Protein AF-A0ABC9NIP4-F1 (afdb_monomer_lite)

Foldseek 3Di:
DQWAEDEEAPVCVVVVVVPDDLQHWYWHWDQDPVRDIDIHTPHDHHHDPDDQQLVLLVLDDLVLLQVVCVVVVNNPPSNPDDSSVSSVVRRVRPDSVGSVVSSVVRVVPDDPPDDPPPPPDDDPDPDDDDDDD

Secondary structure (DSSP, 8-state):
----EEEEEGGGHHHHHHHS-TTSEEEEEEE-TTSPEEEEEEE---------HHHHHTTS-HHHHHHHHHHTT--TT-TTS-HHHHHHHHHHHS-HHHHHHHHHHHHHH-SS-S-------------------

InterPro domains:
  IPR047729 Sce7726-like [NF033832] (1-110)
  IPR047729 Sce7726-like [PF26915] (2-113)

Structure (mmCIF, N/CA/C/O backbone):
data_AF-A0ABC9NIP4-F1
#
_entry.id   AF-A0ABC9NIP4-F1
#
loop_
_atom_site.group_PDB
_atom_site.id
_atom_site.type_symbol
_atom_site.label_atom_id
_atom_site.label_alt_id
_atom_site.label_comp_id
_atom_site.label_asym_id
_atom_site.label_entity_id
_atom_site.label_seq_id
_atom_site.pdbx_PDB_ins_code
_atom_site.Cartn_x
_atom_site.Cartn_y
_atom_site.Cartn_z
_atom_site.occupancy
_atom_site.B_iso_or_equiv
_atom_site.auth_seq_id
_atom_site.auth_comp_id
_atom_site.auth_asym_id
_atom_site.auth_atom_id
_atom_site.pdbx_PDB_model_num
ATOM 1 N N . MET A 1 1 ? 0.341 -12.270 -3.335 1.00 62.38 1 MET A N 1
ATOM 2 C CA . MET A 1 1 ? 1.755 -12.059 -2.959 1.00 62.38 1 MET A CA 1
ATOM 3 C C . MET A 1 1 ? 2.001 -10.572 -2.798 1.00 62.38 1 MET A C 1
ATOM 5 O O . MET A 1 1 ? 1.494 -9.815 -3.617 1.00 62.38 1 MET A O 1
ATOM 9 N N . ASP A 1 2 ? 2.768 -10.176 -1.784 1.00 80.06 2 ASP A N 1
ATOM 10 C CA . ASP A 1 2 ? 3.184 -8.783 -1.572 1.00 80.06 2 ASP A CA 1
ATOM 11 C C . ASP A 1 2 ? 4.593 -8.615 -2.138 1.00 80.06 2 ASP A C 1
ATOM 13 O O . ASP A 1 2 ? 5.608 -8.809 -1.468 1.00 80.06 2 ASP A O 1
ATOM 17 N N . LYS A 1 3 ? 4.619 -8.377 -3.445 1.00 87.56 3 LYS A N 1
ATOM 18 C CA . LYS A 1 3 ? 5.813 -8.230 -4.269 1.00 87.56 3 LYS A CA 1
ATOM 19 C C . LYS A 1 3 ? 5.685 -6.938 -5.057 1.00 87.56 3 LYS A C 1
ATOM 21 O O . LYS A 1 3 ? 4.590 -6.588 -5.492 1.00 87.56 3 LYS A O 1
ATOM 26 N N . VAL A 1 4 ? 6.805 -6.264 -5.268 1.00 91.00 4 VAL A N 1
ATOM 27 C CA . VAL A 1 4 ? 6.866 -5.035 -6.059 1.00 91.00 4 VAL A CA 1
ATOM 28 C C . VAL A 1 4 ? 7.968 -5.194 -7.089 1.00 91.00 4 VAL A C 1
ATOM 30 O O . VAL A 1 4 ? 9.047 -5.686 -6.769 1.00 91.00 4 VAL A O 1
ATOM 33 N N . THR A 1 5 ? 7.683 -4.809 -8.331 1.00 94.56 5 THR A N 1
ATOM 34 C CA . THR A 1 5 ? 8.671 -4.732 -9.410 1.00 94.56 5 THR A CA 1
ATOM 35 C C . THR A 1 5 ? 8.646 -3.329 -9.984 1.00 94.56 5 THR A C 1
ATOM 37 O O . THR A 1 5 ? 7.609 -2.880 -10.468 1.00 94.56 5 THR A O 1
ATOM 40 N N . LEU A 1 6 ? 9.786 -2.652 -9.943 1.00 96.06 6 LEU A N 1
ATOM 41 C CA . LEU A 1 6 ? 9.976 -1.386 -10.626 1.00 96.06 6 LEU A CA 1
ATOM 42 C C . LEU A 1 6 ? 10.374 -1.651 -12.082 1.00 96.06 6 LEU A C 1
ATOM 44 O O . LEU A 1 6 ? 11.299 -2.420 -12.345 1.00 96.06 6 LEU A O 1
ATOM 48 N N . VAL A 1 7 ? 9.688 -0.999 -13.019 1.00 96.06 7 VAL A N 1
ATOM 49 C CA . VAL A 1 7 ? 10.009 -1.038 -14.449 1.00 96.06 7 VAL A CA 1
ATOM 50 C C . VAL A 1 7 ? 10.506 0.344 -14.861 1.00 96.06 7 VAL A C 1
ATOM 52 O O . VAL A 1 7 ? 9.778 1.321 -14.709 1.00 96.06 7 VAL A O 1
ATOM 55 N N . VAL A 1 8 ? 11.746 0.437 -15.343 1.00 95.25 8 VAL A N 1
ATOM 56 C CA . VAL A 1 8 ? 12.410 1.718 -15.659 1.00 95.25 8 VAL A CA 1
ATOM 57 C C . VAL A 1 8 ? 13.190 1.658 -16.970 1.00 95.25 8 VAL A C 1
ATOM 59 O O . VAL A 1 8 ? 13.596 0.590 -17.417 1.00 95.25 8 VAL A O 1
ATOM 62 N N . ALA A 1 9 ? 13.441 2.810 -17.590 1.00 93.88 9 ALA A N 1
ATOM 63 C CA . ALA A 1 9 ? 14.398 2.887 -18.694 1.00 93.88 9 ALA A CA 1
ATOM 64 C C . ALA A 1 9 ? 15.831 2.628 -18.190 1.00 93.88 9 ALA A C 1
ATOM 66 O O . ALA A 1 9 ? 16.155 2.976 -17.052 1.00 93.88 9 ALA A O 1
ATOM 67 N N . GLU A 1 10 ? 16.702 2.076 -19.043 1.00 91.06 10 GLU A N 1
ATOM 68 C CA . GLU A 1 10 ? 18.086 1.717 -18.673 1.00 91.06 10 GLU A CA 1
ATOM 69 C C . GLU A 1 10 ? 18.854 2.894 -18.037 1.00 91.06 10 GLU A C 1
ATOM 71 O O . GLU A 1 10 ? 19.497 2.717 -17.005 1.00 91.06 10 GLU A O 1
ATOM 76 N N . LYS A 1 11 ? 18.679 4.121 -18.550 1.00 93.62 11 LYS A N 1
ATOM 77 C CA . LYS A 1 11 ? 19.313 5.343 -18.012 1.00 93.62 11 LYS A CA 1
ATOM 78 C C . LYS A 1 11 ? 18.922 5.708 -16.571 1.00 93.62 11 LYS A C 1
ATOM 80 O O . LYS A 1 11 ? 19.626 6.474 -15.927 1.00 93.62 11 LYS A O 1
ATOM 85 N N . HIS A 1 12 ? 17.796 5.199 -16.066 1.00 94.50 12 HIS A N 1
ATOM 86 C CA . HIS A 1 12 ? 17.320 5.468 -14.703 1.00 94.50 12 HIS A CA 1
ATOM 87 C C . HIS A 1 12 ? 17.623 4.326 -13.727 1.00 94.50 12 HIS A C 1
ATOM 89 O O . HIS A 1 12 ? 17.337 4.456 -12.537 1.00 94.50 12 HIS A O 1
ATOM 95 N N . LEU A 1 13 ? 18.197 3.217 -14.204 1.00 94.69 13 LEU A N 1
ATOM 96 C CA . LEU A 1 13 ? 18.429 2.023 -13.396 1.00 94.69 13 LEU A CA 1
ATOM 97 C C . LEU A 1 13 ? 19.298 2.311 -12.169 1.00 94.69 13 LEU A C 1
ATOM 99 O O . LEU A 1 13 ? 18.920 1.957 -11.055 1.00 94.69 13 LEU A O 1
ATOM 103 N N . GLU A 1 14 ? 20.452 2.947 -12.364 1.00 95.06 14 GLU A N 1
ATOM 104 C CA . GLU A 1 14 ? 21.420 3.150 -11.284 1.00 95.06 14 GLU A CA 1
ATOM 105 C C . GLU A 1 14 ? 20.855 4.056 -10.182 1.00 95.06 14 GLU A C 1
ATOM 107 O O . GLU A 1 14 ? 20.943 3.732 -8.997 1.00 95.06 14 GLU A O 1
ATOM 112 N N . GLY A 1 15 ? 20.203 5.156 -10.572 1.00 95.81 15 GLY A N 1
ATOM 113 C CA . GLY A 1 15 ? 19.525 6.049 -9.633 1.00 95.81 15 GLY A CA 1
ATOM 114 C C . GLY A 1 15 ? 18.404 5.338 -8.876 1.00 95.81 15 GLY A C 1
ATOM 115 O O . GLY A 1 15 ? 18.305 5.461 -7.658 1.00 95.81 15 GLY A O 1
ATOM 116 N N . ALA A 1 16 ? 17.603 4.525 -9.570 1.00 94.75 16 ALA A N 1
ATOM 117 C CA . ALA A 1 16 ? 16.538 3.757 -8.940 1.00 94.75 16 ALA A CA 1
ATOM 118 C C . ALA A 1 16 ? 17.073 2.755 -7.907 1.00 94.75 16 ALA A C 1
ATOM 120 O O . ALA A 1 16 ? 16.530 2.677 -6.807 1.00 94.75 16 ALA A O 1
ATOM 121 N N . LEU A 1 17 ? 18.148 2.023 -8.222 1.00 95.19 17 LEU A N 1
ATOM 122 C CA . LEU A 1 17 ? 18.736 1.018 -7.326 1.00 95.19 17 LEU A CA 1
ATOM 123 C C . LEU A 1 17 ? 19.242 1.604 -6.003 1.00 95.19 17 LEU A C 1
ATOM 125 O O . LEU A 1 17 ? 19.195 0.902 -4.995 1.00 95.19 17 LEU A O 1
ATOM 129 N N . LYS A 1 18 ? 19.684 2.868 -5.997 1.00 96.06 18 LYS A N 1
ATOM 130 C CA . LYS A 1 18 ? 20.122 3.585 -4.786 1.00 96.06 18 LYS A CA 1
ATOM 131 C C . LYS A 1 18 ? 18.958 3.982 -3.869 1.00 96.06 18 LYS A C 1
ATOM 133 O O . LYS A 1 18 ? 19.169 4.171 -2.678 1.00 96.06 18 LYS A O 1
ATOM 138 N N . LEU A 1 19 ? 17.746 4.113 -4.414 1.00 95.44 19 LEU A N 1
ATOM 139 C CA . LEU A 1 19 ? 16.569 4.604 -3.689 1.00 95.44 19 LEU A CA 1
ATOM 140 C C . LEU A 1 19 ? 15.667 3.480 -3.176 1.00 95.44 19 LEU A C 1
ATOM 142 O O . LEU A 1 19 ? 15.079 3.589 -2.102 1.00 95.44 19 LEU A O 1
ATOM 146 N N . ILE A 1 20 ? 15.501 2.417 -3.962 1.00 93.69 20 ILE A N 1
ATOM 147 C CA . ILE A 1 20 ? 14.494 1.395 -3.670 1.00 93.69 20 ILE A CA 1
ATOM 148 C C . ILE A 1 20 ? 15.020 0.304 -2.725 1.00 93.69 20 ILE A C 1
ATOM 150 O O . ILE A 1 20 ? 16.180 -0.109 -2.826 1.00 93.69 20 ILE A O 1
ATOM 154 N N . PRO A 1 21 ? 14.153 -0.287 -1.885 1.00 91.75 21 PRO A N 1
ATOM 155 C CA . PRO A 1 21 ? 14.533 -1.405 -1.029 1.00 91.75 21 PRO A CA 1
ATOM 156 C C . PRO A 1 21 ? 15.056 -2.611 -1.818 1.00 91.75 21 PRO A C 1
ATOM 158 O O . PRO A 1 21 ? 14.570 -2.926 -2.908 1.00 91.75 21 PRO A O 1
ATOM 161 N N . GLY A 1 22 ? 15.988 -3.362 -1.226 1.00 91.25 22 GLY A N 1
ATOM 162 C CA . GLY A 1 22 ? 16.602 -4.542 -1.853 1.00 91.25 22 GLY A CA 1
ATOM 163 C C . GLY A 1 22 ? 15.639 -5.695 -2.169 1.00 91.25 22 GLY A C 1
ATOM 164 O O . GLY A 1 22 ? 15.989 -6.591 -2.935 1.00 91.25 22 GLY A O 1
ATOM 165 N N . TRP A 1 23 ? 14.426 -5.688 -1.605 1.00 92.56 23 TRP A N 1
ATOM 166 C CA . TRP A 1 23 ? 13.403 -6.700 -1.883 1.00 92.56 23 TRP A CA 1
ATOM 167 C C . TRP A 1 23 ? 12.583 -6.413 -3.150 1.00 92.56 23 TRP A C 1
ATOM 169 O O . TRP A 1 23 ? 11.908 -7.314 -3.644 1.00 92.56 23 TRP A O 1
ATOM 179 N N . TRP A 1 24 ? 12.646 -5.198 -3.708 1.00 94.81 24 TRP A N 1
ATOM 180 C CA . TRP A 1 24 ? 11.936 -4.872 -4.949 1.00 94.81 24 TRP A CA 1
ATOM 181 C C . TRP A 1 24 ? 12.599 -5.555 -6.140 1.00 94.81 24 TRP A C 1
ATOM 183 O O . TRP A 1 24 ? 13.819 -5.491 -6.292 1.00 94.81 24 TRP A O 1
ATOM 193 N N . GLY A 1 25 ? 11.810 -6.137 -7.034 1.00 96.06 25 GLY A N 1
ATOM 194 C CA . GLY A 1 25 ? 12.301 -6.522 -8.351 1.00 96.06 25 GLY A CA 1
ATOM 195 C C . GLY A 1 25 ? 12.574 -5.292 -9.202 1.00 96.06 25 GLY A C 1
ATOM 196 O O . GLY A 1 25 ? 11.979 -4.233 -8.994 1.00 96.06 25 GLY A O 1
ATOM 197 N N . VAL A 1 26 ? 13.464 -5.433 -10.174 1.00 97.25 26 VAL A N 1
ATOM 198 C CA . VAL A 1 26 ? 13.775 -4.375 -11.132 1.00 97.25 26 VAL A CA 1
ATOM 199 C C . VAL A 1 26 ? 13.847 -4.972 -12.521 1.00 97.25 26 VAL A C 1
ATOM 201 O O . VAL A 1 26 ? 14.575 -5.942 -12.749 1.00 97.25 26 VAL A O 1
ATOM 204 N N . LYS A 1 27 ? 13.110 -4.370 -13.449 1.00 97.44 27 LYS A N 1
ATOM 205 C CA . LYS A 1 27 ? 13.198 -4.662 -14.875 1.00 97.44 27 LYS A CA 1
ATOM 206 C C . LYS A 1 27 ? 13.540 -3.391 -15.633 1.00 97.44 27 LYS A C 1
ATOM 208 O O . LYS A 1 27 ? 12.993 -2.330 -15.330 1.00 97.44 27 LYS A O 1
ATOM 213 N N . THR A 1 28 ? 14.419 -3.500 -16.619 1.00 96.44 28 THR A N 1
ATOM 214 C CA . THR A 1 28 ? 14.664 -2.406 -17.556 1.00 96.44 28 THR A CA 1
ATOM 215 C C . THR A 1 28 ? 13.915 -2.624 -18.853 1.00 96.44 28 THR A C 1
ATOM 217 O O . THR A 1 28 ? 13.705 -3.763 -19.271 1.00 96.44 28 THR A O 1
ATOM 220 N N . VAL A 1 29 ? 13.503 -1.521 -19.472 1.00 95.00 29 VAL A N 1
ATOM 221 C CA . VAL A 1 29 ? 12.865 -1.510 -20.788 1.00 95.00 29 VAL A CA 1
ATOM 222 C C . VAL A 1 29 ? 13.697 -0.660 -21.735 1.00 95.00 29 VAL A C 1
ATOM 224 O O . VAL A 1 29 ? 14.052 0.477 -21.412 1.00 95.00 29 VAL A O 1
ATOM 227 N N . SER A 1 30 ? 13.992 -1.213 -22.905 1.00 91.56 30 SER A N 1
ATOM 228 C CA . SER A 1 30 ? 14.623 -0.512 -24.021 1.00 91.56 30 SER A CA 1
ATOM 229 C C . SER A 1 30 ? 13.925 -0.854 -25.336 1.00 91.56 30 SER A C 1
ATOM 231 O O . SER A 1 30 ? 13.227 -1.862 -25.450 1.00 91.56 30 SER A O 1
ATOM 233 N N . VAL A 1 31 ? 14.071 0.027 -26.324 1.00 91.81 31 VAL A N 1
ATOM 234 C CA . VAL A 1 31 ? 13.540 -0.172 -27.676 1.00 91.81 31 VAL A CA 1
ATOM 235 C C . VAL A 1 31 ? 14.711 -0.536 -28.578 1.00 91.81 31 VAL A C 1
ATOM 237 O O . VAL A 1 31 ? 15.676 0.219 -28.679 1.00 91.81 31 VAL A O 1
ATOM 240 N N . GLY A 1 32 ? 14.653 -1.712 -29.196 1.00 87.19 32 GLY A N 1
ATOM 241 C CA . GLY A 1 32 ? 15.664 -2.166 -30.140 1.00 87.19 32 GLY A CA 1
ATOM 242 C C . GLY A 1 32 ? 15.612 -1.391 -31.464 1.00 87.19 32 GLY A C 1
ATOM 243 O O . GLY A 1 32 ? 14.615 -0.731 -31.757 1.00 87.19 32 GLY A O 1
ATOM 244 N N . PRO A 1 33 ? 16.633 -1.528 -32.330 1.00 84.31 33 PRO A N 1
ATOM 245 C CA . PRO A 1 33 ? 16.727 -0.767 -33.582 1.00 84.31 33 PRO A CA 1
ATOM 246 C C . PRO A 1 33 ? 15.534 -0.944 -34.535 1.00 84.31 33 PRO A C 1
ATOM 248 O O . PRO A 1 33 ? 15.232 -0.058 -35.324 1.00 84.31 33 PRO A O 1
ATOM 251 N N . LYS A 1 34 ? 14.840 -2.089 -34.453 1.00 90.50 34 LYS A N 1
ATOM 252 C CA . LYS A 1 34 ? 13.648 -2.418 -35.255 1.00 90.50 34 LYS A CA 1
ATOM 253 C C . LYS A 1 34 ? 12.324 -2.175 -34.510 1.00 90.50 34 LYS A C 1
ATOM 255 O O . LYS A 1 34 ? 11.305 -2.745 -34.880 1.00 90.50 34 LYS A O 1
ATOM 260 N N . GLY A 1 35 ? 12.339 -1.404 -33.420 1.00 89.44 35 GLY A N 1
ATOM 261 C CA . GLY A 1 35 ? 11.147 -1.084 -32.622 1.00 89.44 35 GLY A CA 1
ATOM 262 C C . GLY A 1 35 ? 10.715 -2.162 -31.621 1.00 89.44 35 GLY A C 1
ATOM 263 O O . GLY A 1 35 ? 9.737 -1.971 -30.904 1.00 89.44 35 GLY A O 1
ATOM 264 N N . ALA A 1 36 ? 11.434 -3.286 -31.532 1.00 91.31 36 ALA A N 1
ATOM 265 C CA . ALA A 1 36 ? 11.121 -4.343 -30.573 1.00 91.31 36 ALA A CA 1
ATOM 266 C C . ALA A 1 36 ? 11.340 -3.864 -29.127 1.00 91.31 36 ALA A C 1
ATOM 268 O O . ALA A 1 36 ? 12.404 -3.334 -28.806 1.00 91.31 36 ALA A O 1
ATOM 269 N N . ILE A 1 37 ? 10.360 -4.086 -28.248 1.00 92.12 37 ILE A N 1
ATOM 270 C CA . ILE A 1 37 ? 10.502 -3.809 -26.816 1.00 92.12 37 ILE A CA 1
ATOM 271 C C . ILE A 1 37 ? 11.305 -4.933 -26.165 1.00 92.12 37 ILE A C 1
ATOM 273 O O . ILE A 1 37 ? 10.866 -6.082 -26.127 1.00 92.12 37 ILE A O 1
ATOM 277 N N . LEU A 1 38 ? 12.468 -4.592 -25.624 1.00 92.50 38 LEU A N 1
ATOM 278 C CA . LEU A 1 38 ? 13.308 -5.502 -24.865 1.00 92.50 38 LEU A CA 1
ATOM 279 C C . LEU A 1 38 ? 13.121 -5.242 -23.372 1.00 92.50 38 LEU A C 1
ATOM 281 O O . LEU A 1 38 ? 13.361 -4.136 -22.890 1.00 92.50 38 LEU A O 1
ATOM 285 N N . ILE A 1 39 ? 12.717 -6.280 -22.638 1.00 95.12 39 ILE A N 1
ATOM 286 C CA . ILE A 1 39 ? 12.587 -6.240 -21.181 1.00 95.12 39 ILE A CA 1
ATOM 287 C C . ILE A 1 39 ? 13.684 -7.110 -20.575 1.00 95.12 39 ILE A C 1
ATOM 289 O O . ILE A 1 39 ? 13.713 -8.318 -20.807 1.00 95.12 39 ILE A O 1
ATOM 293 N N . LYS A 1 40 ? 14.565 -6.517 -19.769 1.00 94.94 40 LYS A N 1
ATOM 294 C CA . 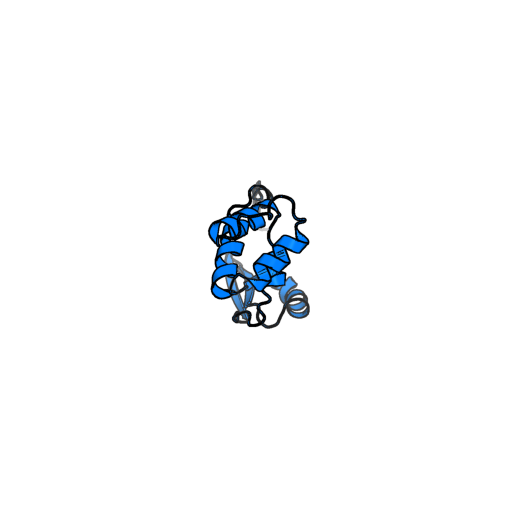LYS A 1 40 ? 15.616 -7.249 -19.047 1.00 94.94 40 LYS A CA 1
ATOM 295 C C . LYS A 1 40 ? 15.292 -7.309 -17.564 1.00 94.94 40 LYS A C 1
ATOM 297 O O . LYS A 1 40 ? 14.830 -6.336 -16.974 1.00 94.94 40 LYS A O 1
ATOM 302 N N . HIS A 1 41 ? 15.540 -8.459 -16.951 1.00 95.06 41 HIS A N 1
ATOM 303 C CA . HIS A 1 41 ? 15.385 -8.649 -15.513 1.00 95.06 41 HIS A CA 1
ATOM 304 C C . HIS A 1 41 ? 16.706 -8.301 -14.822 1.00 95.06 41 HIS A C 1
ATOM 306 O O . HIS A 1 41 ? 17.680 -9.032 -14.962 1.00 95.06 41 HIS A O 1
ATOM 312 N N . MET A 1 42 ? 16.739 -7.195 -14.080 1.00 95.06 42 MET A N 1
ATOM 313 C CA . MET A 1 42 ? 17.950 -6.721 -13.398 1.00 95.06 42 MET A CA 1
ATOM 314 C C . MET A 1 42 ? 18.042 -7.236 -11.961 1.00 95.06 42 MET A C 1
ATOM 316 O O . MET A 1 42 ? 19.128 -7.508 -11.460 1.00 95.06 42 MET A O 1
ATOM 320 N N . ARG A 1 43 ? 16.899 -7.369 -11.280 1.00 95.06 43 ARG A N 1
ATOM 321 C CA . ARG A 1 43 ? 16.817 -7.885 -9.908 1.00 95.06 43 ARG A CA 1
ATOM 322 C C . ARG A 1 43 ? 15.504 -8.634 -9.713 1.00 95.06 43 ARG A C 1
ATOM 324 O O . ARG A 1 43 ? 14.453 -8.108 -10.071 1.00 95.06 43 ARG A O 1
ATOM 331 N N . GLY A 1 44 ? 15.556 -9.839 -9.147 1.00 92.31 44 GLY A N 1
ATOM 332 C CA . GLY A 1 44 ? 14.355 -10.613 -8.816 1.00 92.31 44 GLY A CA 1
ATOM 333 C C . GLY A 1 44 ? 13.625 -10.042 -7.601 1.00 92.31 44 GLY A C 1
ATOM 334 O O . GLY A 1 44 ? 14.264 -9.682 -6.609 1.00 92.31 44 GLY A O 1
ATOM 335 N N . GLU A 1 45 ? 12.297 -9.952 -7.661 1.00 92.19 45 GLU A N 1
ATOM 336 C CA . GLU A 1 45 ? 11.492 -9.488 -6.535 1.00 92.19 45 GLU A CA 1
ATOM 337 C C . GLU A 1 45 ? 11.396 -10.541 -5.428 1.00 92.19 45 GLU A C 1
ATOM 339 O O . GLU A 1 45 ? 11.147 -11.727 -5.661 1.00 92.19 45 GLU A O 1
ATOM 344 N N . LYS A 1 46 ? 11.553 -10.084 -4.190 1.00 90.25 46 LYS A N 1
ATOM 345 C CA . LYS A 1 46 ? 11.410 -10.895 -2.982 1.00 90.25 46 LYS A CA 1
ATOM 346 C C . LYS A 1 46 ? 10.094 -10.547 -2.294 1.00 90.25 46 LYS A C 1
ATOM 348 O O . LYS A 1 46 ? 9.490 -9.507 -2.551 1.00 90.25 46 LYS A O 1
ATOM 353 N N . LEU A 1 47 ? 9.633 -11.439 -1.421 1.00 85.38 47 LEU A N 1
ATOM 354 C CA . LEU A 1 47 ? 8.490 -11.148 -0.560 1.00 85.38 47 LEU A CA 1
ATOM 355 C C . LEU A 1 47 ? 8.865 -10.011 0.399 1.00 85.38 47 LEU A C 1
ATOM 357 O O . LEU A 1 47 ? 9.934 -10.070 1.015 1.00 85.38 47 LEU A O 1
ATOM 361 N N . ASN A 1 48 ? 7.983 -9.025 0.571 1.00 83.69 48 ASN A N 1
ATOM 362 C CA . ASN A 1 48 ? 8.108 -8.133 1.716 1.00 83.69 48 ASN A CA 1
ATOM 363 C C . ASN A 1 48 ? 7.938 -8.961 3.006 1.00 83.69 48 ASN A C 1
ATOM 365 O O . ASN A 1 48 ? 6.949 -9.671 3.162 1.00 83.69 48 ASN A O 1
ATOM 369 N N . ARG A 1 49 ? 8.929 -8.930 3.900 1.00 74.56 49 ARG A N 1
ATOM 370 C CA . ARG A 1 49 ? 8.878 -9.634 5.195 1.00 74.56 49 ARG A CA 1
ATOM 371 C C . ARG A 1 49 ? 8.481 -8.721 6.349 1.00 74.56 49 ARG A C 1
ATOM 373 O O . ARG A 1 49 ? 8.122 -9.226 7.404 1.00 74.56 49 ARG A O 1
ATOM 380 N N . ASN A 1 50 ? 8.537 -7.406 6.146 1.00 71.88 50 ASN A N 1
ATOM 381 C CA . ASN A 1 50 ? 8.242 -6.431 7.181 1.00 71.88 50 ASN A CA 1
ATOM 382 C C . ASN A 1 50 ? 6.795 -5.964 7.005 1.00 71.88 50 ASN A C 1
ATOM 384 O O . ASN A 1 50 ? 6.501 -5.073 6.204 1.00 71.88 50 ASN A O 1
ATOM 388 N N . HIS A 1 51 ? 5.880 -6.662 7.673 1.00 71.38 51 HIS A N 1
ATOM 389 C CA . HIS A 1 51 ? 4.458 -6.356 7.641 1.00 71.38 51 HIS A CA 1
ATOM 390 C C . HIS A 1 51 ? 4.041 -5.743 8.970 1.00 71.38 51 HIS A C 1
ATOM 392 O O . HIS A 1 51 ? 3.963 -6.439 9.976 1.00 71.38 51 HIS A O 1
ATOM 398 N N . ASP A 1 52 ? 3.745 -4.452 8.936 1.00 86.19 52 ASP A N 1
ATOM 399 C CA . ASP A 1 52 ? 3.199 -3.714 10.064 1.00 86.19 52 ASP A CA 1
ATOM 400 C C . ASP A 1 52 ? 1.695 -3.505 9.820 1.00 86.19 52 ASP A C 1
ATOM 402 O O . ASP A 1 52 ? 1.286 -2.941 8.796 1.00 86.19 52 ASP A O 1
ATOM 406 N N . THR A 1 53 ? 0.863 -4.034 10.721 1.00 91.19 53 THR A N 1
ATOM 407 C CA . THR A 1 53 ? -0.600 -3.943 10.626 1.00 91.19 53 THR A CA 1
ATOM 408 C C . THR A 1 53 ? -1.082 -2.501 10.730 1.00 91.19 53 THR A C 1
ATOM 410 O O . THR A 1 53 ? -1.998 -2.121 9.999 1.00 91.19 53 THR A O 1
ATOM 413 N N . LEU A 1 54 ? -0.434 -1.672 11.548 1.00 94.62 54 LEU A N 1
ATOM 414 C CA . LEU A 1 54 ? -0.758 -0.258 11.684 1.00 94.62 54 LEU A CA 1
ATOM 415 C C . LEU A 1 54 ? -0.414 0.505 10.406 1.00 94.62 54 LEU A C 1
ATOM 417 O O . LEU A 1 54 ? -1.248 1.258 9.906 1.00 94.62 54 LEU A O 1
ATOM 421 N N . MET A 1 55 ? 0.758 0.259 9.818 1.00 92.31 55 MET A N 1
ATOM 422 C CA . MET A 1 55 ? 1.137 0.881 8.539 1.00 92.31 55 MET A CA 1
ATOM 423 C C . MET A 1 55 ? 0.162 0.520 7.414 1.00 92.31 55 MET A C 1
ATOM 425 O O . MET A 1 55 ? -0.170 1.361 6.580 1.00 92.31 55 MET A O 1
ATOM 429 N N . LEU A 1 56 ? -0.335 -0.721 7.383 1.00 93.00 56 LEU A N 1
ATOM 430 C CA . LEU A 1 56 ? -1.367 -1.113 6.422 1.00 93.00 56 LEU A CA 1
ATOM 431 C C . LEU A 1 56 ? -2.708 -0.435 6.697 1.00 93.00 56 LEU A C 1
ATOM 433 O O . LEU A 1 56 ? -3.353 0.019 5.753 1.00 93.00 56 LEU A O 1
ATOM 437 N N . ALA A 1 57 ? -3.126 -0.351 7.960 1.00 96.00 57 ALA A N 1
ATOM 438 C CA . ALA A 1 57 ? -4.366 0.318 8.335 1.00 96.00 57 ALA A CA 1
ATOM 439 C C . ALA A 1 57 ? -4.337 1.806 7.950 1.00 96.00 57 ALA A C 1
ATOM 441 O O . ALA A 1 57 ? -5.323 2.324 7.431 1.00 96.00 57 ALA A O 1
ATOM 442 N N . GLN A 1 58 ? -3.185 2.465 8.096 1.00 96.38 58 GLN A N 1
ATOM 443 C CA . GLN A 1 58 ? -2.976 3.866 7.712 1.00 96.38 58 GLN A CA 1
ATOM 444 C C . GLN A 1 58 ? -3.183 4.143 6.218 1.00 96.38 58 GLN A C 1
ATOM 446 O O . GLN A 1 58 ? -3.449 5.284 5.835 1.00 96.38 58 GLN A O 1
ATOM 451 N N . LEU A 1 59 ? -3.113 3.117 5.364 1.00 94.38 59 LEU A N 1
ATOM 452 C CA . LEU A 1 59 ? -3.431 3.268 3.946 1.00 94.38 59 LEU A CA 1
ATOM 453 C C . LEU A 1 59 ? -4.919 3.516 3.707 1.00 94.38 59 LEU A C 1
ATOM 455 O O . LEU A 1 59 ? -5.245 4.050 2.649 1.00 94.38 59 LEU A O 1
ATOM 459 N N . LEU A 1 60 ? -5.803 3.142 4.636 1.00 95.31 60 LEU A N 1
ATOM 460 C CA . LEU A 1 60 ? -7.257 3.240 4.508 1.00 95.31 60 LEU A CA 1
ATOM 461 C C . LEU A 1 60 ? -7.784 4.643 4.838 1.00 95.31 60 LEU A C 1
ATOM 463 O O . LEU A 1 60 ? -7.323 5.327 5.757 1.00 95.31 60 LEU A O 1
ATOM 467 N N . TRP A 1 61 ? -8.811 5.063 4.105 1.00 95.19 61 TRP A N 1
ATOM 468 C CA . TRP A 1 61 ? -9.616 6.241 4.426 1.00 95.19 61 TRP A CA 1
ATOM 469 C C . TRP A 1 61 ? -10.625 5.934 5.535 1.00 95.19 61 TRP A C 1
ATOM 471 O O . TRP A 1 61 ? -10.825 4.779 5.897 1.00 95.19 61 TRP A O 1
ATOM 481 N N . LYS A 1 62 ? -11.242 6.975 6.113 1.00 95.06 62 LYS A N 1
ATOM 482 C CA . LY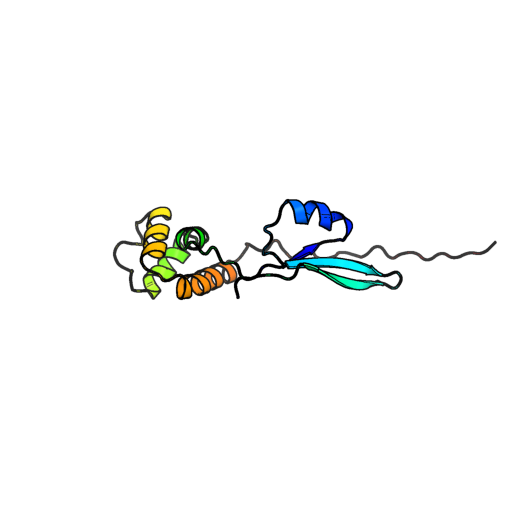S A 1 62 ? -12.121 6.818 7.284 1.00 95.06 62 LYS A CA 1
ATOM 483 C C . LYS A 1 62 ? -13.287 5.867 6.993 1.00 95.06 62 LYS A C 1
ATOM 485 O O . LYS A 1 62 ? -13.486 4.927 7.753 1.00 95.06 62 LYS A O 1
ATOM 490 N N . ASP A 1 63 ? -13.994 6.084 5.890 1.00 94.75 63 ASP A N 1
ATOM 491 C CA . ASP A 1 63 ? -15.155 5.264 5.527 1.00 94.75 63 ASP A CA 1
ATOM 492 C C . ASP A 1 63 ? -14.741 3.818 5.233 1.00 94.75 63 ASP A C 1
ATOM 494 O O . ASP A 1 63 ? -15.367 2.880 5.708 1.00 94.75 63 ASP A O 1
ATOM 498 N N . GLU A 1 64 ? -13.590 3.627 4.582 1.00 96.06 64 GLU A N 1
ATOM 499 C CA . GLU A 1 64 ? -13.030 2.293 4.345 1.00 96.06 64 GLU A CA 1
ATOM 500 C C . GLU A 1 64 ? -12.652 1.580 5.655 1.00 96.06 64 GLU A C 1
ATOM 502 O O . GLU A 1 64 ? -12.821 0.367 5.762 1.00 96.06 64 GLU A O 1
ATOM 507 N N . CYS A 1 65 ? -12.153 2.310 6.660 1.00 96.50 65 CYS A N 1
ATOM 508 C CA . CYS A 1 65 ? -11.892 1.745 7.985 1.00 96.50 65 CYS A CA 1
ATOM 509 C C . CYS A 1 65 ? -13.191 1.284 8.653 1.00 96.50 65 CYS A C 1
ATOM 511 O O . CYS A 1 65 ? -13.226 0.198 9.225 1.00 96.50 65 CYS A O 1
ATOM 513 N N . ILE A 1 66 ? -14.246 2.101 8.576 1.00 95.88 66 ILE A N 1
ATOM 514 C CA . ILE A 1 66 ? -15.568 1.772 9.125 1.00 95.88 66 ILE A CA 1
ATOM 515 C C . ILE A 1 66 ? -16.114 0.518 8.441 1.00 95.88 66 IL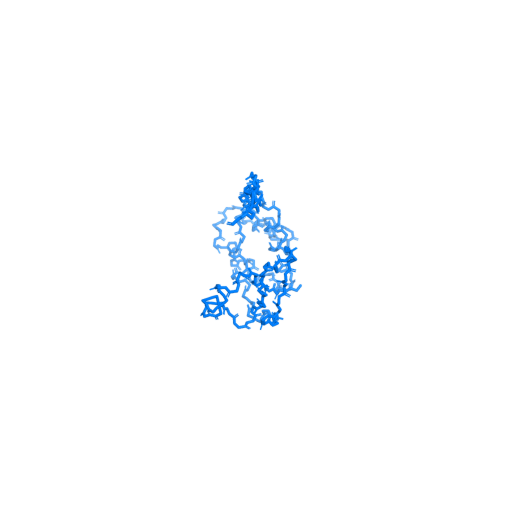E A C 1
ATOM 517 O O . ILE A 1 66 ? -16.474 -0.430 9.130 1.00 95.88 66 ILE A O 1
ATOM 521 N N . ASP A 1 67 ? -16.077 0.466 7.110 1.00 95.38 67 ASP A N 1
ATOM 522 C CA . ASP A 1 67 ? -16.531 -0.681 6.322 1.00 95.38 67 ASP A CA 1
ATOM 523 C C . ASP A 1 67 ? -15.794 -1.977 6.691 1.00 95.38 67 ASP A C 1
ATOM 525 O O . ASP A 1 67 ? -16.396 -3.051 6.763 1.00 95.38 67 ASP A O 1
ATOM 529 N N . VAL A 1 68 ? -14.471 -1.901 6.881 1.00 95.94 68 VAL A N 1
ATOM 530 C CA . VAL A 1 68 ? -13.655 -3.045 7.316 1.00 95.94 68 VAL A CA 1
ATOM 531 C C . VAL A 1 68 ? -14.065 -3.478 8.721 1.00 95.94 68 VAL A C 1
ATOM 533 O O . VAL A 1 68 ? -14.341 -4.653 8.936 1.00 95.94 68 VAL A O 1
ATOM 536 N N . LEU A 1 69 ? -14.158 -2.549 9.671 1.00 95.44 69 LEU A N 1
ATOM 537 C CA . LEU A 1 69 ? -14.521 -2.862 11.053 1.00 95.44 69 LEU A CA 1
ATOM 538 C C . LEU A 1 69 ? -15.939 -3.439 11.168 1.00 95.44 69 LEU A C 1
ATOM 540 O O . LEU A 1 69 ? -16.133 -4.404 11.904 1.00 95.44 69 LEU A O 1
ATOM 544 N N . GLU A 1 70 ? -16.910 -2.934 10.404 1.00 94.62 70 GLU A N 1
ATOM 545 C CA . GLU A 1 70 ? -18.272 -3.481 10.362 1.00 94.62 70 GLU A CA 1
ATOM 546 C C . GLU A 1 70 ? -18.289 -4.936 9.862 1.00 94.62 70 GLU A C 1
ATOM 548 O O . GLU A 1 70 ? -18.923 -5.782 10.495 1.00 94.62 70 GLU A O 1
ATOM 553 N N . ARG A 1 71 ? -17.534 -5.273 8.801 1.00 93.56 71 ARG A N 1
ATOM 554 C CA . ARG A 1 71 ? -17.402 -6.666 8.314 1.00 93.56 71 ARG A CA 1
ATOM 555 C C . ARG A 1 71 ? -16.779 -7.612 9.338 1.00 93.56 71 ARG A C 1
ATOM 557 O O . ARG A 1 71 ? -17.066 -8.805 9.316 1.00 93.56 71 ARG A O 1
ATOM 564 N N . TRP A 1 72 ? -15.934 -7.080 10.213 1.00 94.31 72 TRP A N 1
ATOM 565 C CA . TRP A 1 72 ? -15.259 -7.825 11.275 1.00 94.31 72 TRP A CA 1
ATOM 566 C C . TRP A 1 72 ? -16.046 -7.849 12.595 1.00 94.31 72 TRP A C 1
ATOM 568 O O . TRP A 1 72 ? -15.562 -8.399 13.579 1.00 94.31 72 TRP A O 1
ATOM 578 N N . GLY A 1 73 ? -17.261 -7.287 12.628 1.00 92.56 73 GLY A N 1
ATOM 579 C CA . GLY A 1 73 ? -18.139 -7.296 13.804 1.00 92.56 73 GLY A CA 1
ATOM 580 C C . GLY A 1 73 ? -17.922 -6.140 14.789 1.00 92.56 73 GLY A C 1
ATOM 581 O O . GLY A 1 73 ? -18.559 -6.101 15.839 1.00 92.56 73 GLY A O 1
ATOM 582 N N . TYR A 1 74 ? -17.082 -5.159 14.453 1.00 89.00 74 TYR A N 1
ATOM 583 C CA . TYR A 1 74 ? -16.752 -4.000 15.292 1.00 89.00 74 TYR A CA 1
ATOM 584 C C . TYR A 1 74 ?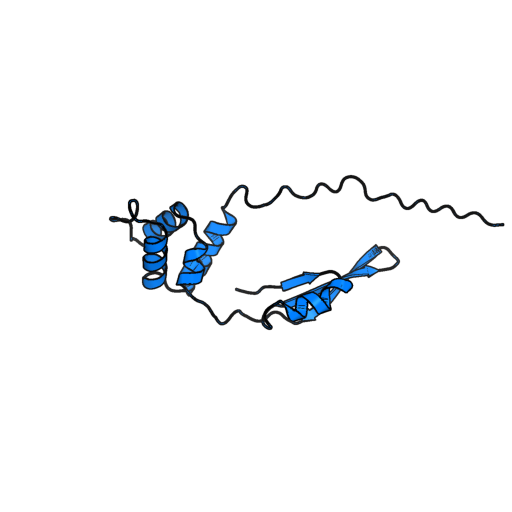 -17.601 -2.766 14.944 1.00 89.00 74 TYR A C 1
ATOM 586 O O . TYR A 1 74 ? -17.075 -1.696 14.660 1.00 89.00 74 TYR A O 1
ATOM 594 N N . SER A 1 75 ? -18.929 -2.881 14.953 1.00 82.56 75 SER A N 1
ATOM 595 C CA . SER A 1 75 ? -19.836 -1.809 14.496 1.00 82.56 75 SER A CA 1
ATOM 596 C C . SER A 1 75 ? -20.197 -0.760 15.562 1.00 82.56 75 SER A C 1
ATOM 598 O O . SER A 1 75 ? -20.654 0.341 15.239 1.00 82.56 75 SER A O 1
ATOM 600 N N . LYS A 1 76 ? -19.995 -1.058 16.852 1.00 85.69 76 LYS A N 1
ATOM 601 C CA . LYS A 1 76 ? -20.443 -0.192 17.955 1.00 85.69 76 LYS A CA 1
ATOM 602 C C . LYS A 1 76 ? -19.442 0.931 18.238 1.00 85.69 76 LYS A C 1
ATOM 604 O O . LYS A 1 76 ? -18.289 0.683 18.567 1.00 85.69 76 LYS A O 1
ATOM 609 N N . GLY A 1 77 ? -19.901 2.181 18.168 1.00 85.31 77 GLY A N 1
ATOM 610 C CA . GLY A 1 77 ? -19.122 3.347 18.608 1.00 85.31 77 GLY A CA 1
ATOM 611 C C . GLY A 1 77 ? -17.940 3.736 17.711 1.00 85.31 77 GLY A C 1
ATOM 612 O O . GLY A 1 77 ? -17.118 4.543 18.130 1.00 85.31 77 GLY A O 1
ATOM 613 N N . ILE A 1 78 ? -17.843 3.193 16.490 1.00 89.56 78 ILE A N 1
ATOM 614 C CA . ILE A 1 78 ? -16.737 3.487 15.561 1.00 89.56 78 ILE A CA 1
ATOM 615 C C . ILE A 1 78 ? -16.992 4.702 14.655 1.00 89.56 78 ILE A C 1
ATOM 617 O O . ILE A 1 78 ? -16.054 5.403 14.294 1.00 89.56 78 ILE A O 1
ATOM 621 N N . LYS A 1 79 ? -18.248 5.021 14.310 1.00 88.69 79 LYS A N 1
ATOM 622 C CA . LYS A 1 79 ? -18.564 6.077 13.319 1.00 88.69 79 LYS A CA 1
ATOM 623 C C . LYS A 1 79 ? -18.134 7.481 13.770 1.00 88.69 79 LYS A C 1
ATOM 625 O O . LYS A 1 79 ? -17.670 8.291 12.962 1.00 88.69 79 LYS A O 1
ATOM 630 N N . SER A 1 80 ? -18.237 7.752 15.071 1.00 91.19 80 SER A N 1
ATOM 631 C CA . SER A 1 80 ? -17.822 9.016 15.688 1.00 91.19 80 SER A CA 1
ATOM 632 C C . SER A 1 80 ? -16.311 9.123 15.910 1.00 91.19 80 SER A C 1
ATOM 634 O O . SER A 1 80 ? -15.818 10.230 16.115 1.00 91.19 80 SER A O 1
ATOM 636 N N . LYS A 1 81 ? -15.559 8.017 15.837 1.00 93.06 81 LYS A N 1
ATOM 637 C CA . LYS A 1 81 ? -14.122 8.028 16.122 1.00 93.06 81 LYS A CA 1
ATOM 638 C C . LYS A 1 81 ? -13.319 8.734 15.023 1.00 93.06 81 LYS A C 1
ATOM 640 O O . LYS A 1 81 ? -13.674 8.673 13.835 1.00 93.06 81 LYS A O 1
ATOM 645 N N . PRO A 1 82 ? -12.221 9.413 15.391 1.00 95.62 82 PRO A N 1
ATOM 646 C CA . PRO A 1 82 ? -11.270 9.939 14.427 1.00 95.62 82 PRO A CA 1
ATOM 647 C C . PRO A 1 82 ? -10.520 8.796 13.731 1.00 95.62 82 PRO A C 1
ATOM 649 O O . PRO A 1 82 ? -10.357 7.701 14.267 1.00 95.62 82 PRO A O 1
ATOM 652 N N . ARG A 1 83 ? -10.030 9.061 12.516 1.00 96.12 83 ARG A N 1
ATOM 653 C CA . ARG A 1 83 ? -9.411 8.040 11.656 1.00 96.12 83 ARG A CA 1
ATOM 654 C C . ARG A 1 83 ? -8.214 7.332 12.312 1.00 96.12 83 ARG A C 1
ATOM 656 O O . ARG A 1 83 ? -8.048 6.139 12.103 1.00 96.12 83 ARG A O 1
ATOM 663 N N . PHE A 1 84 ? -7.423 8.038 13.124 1.00 96.31 84 PHE A N 1
ATOM 664 C CA . PHE A 1 84 ? -6.264 7.439 13.793 1.00 96.31 84 PHE A CA 1
ATOM 665 C C . PHE A 1 84 ? -6.653 6.375 14.831 1.00 96.31 84 PHE A C 1
ATOM 667 O O . PHE A 1 84 ? -5.979 5.357 14.931 1.00 96.31 84 PHE A O 1
ATOM 674 N N . GLU A 1 85 ? -7.766 6.561 15.550 1.00 96.25 85 GLU A N 1
ATOM 675 C CA . GLU A 1 85 ? -8.276 5.536 16.465 1.00 96.25 85 GLU A CA 1
ATOM 676 C C . GLU A 1 85 ? -8.761 4.309 15.696 1.00 96.25 85 GLU A C 1
ATOM 678 O O . GLU A 1 85 ? -8.502 3.184 16.109 1.00 96.25 85 GLU A O 1
ATOM 683 N N . LEU A 1 86 ? -9.424 4.513 14.553 1.00 96.81 86 LEU A N 1
ATOM 684 C CA . LEU A 1 86 ? -9.868 3.405 13.705 1.00 96.81 86 LEU A CA 1
ATOM 685 C C . LEU A 1 86 ? -8.687 2.572 13.199 1.00 96.81 86 LEU A C 1
ATOM 687 O O . LEU A 1 86 ? -8.777 1.348 13.177 1.00 96.81 86 LEU A O 1
ATOM 691 N N . TRP A 1 87 ? -7.574 3.217 12.833 1.00 97.62 87 TRP A N 1
ATOM 692 C CA . TRP A 1 87 ? -6.354 2.513 12.438 1.00 97.62 87 TRP A CA 1
ATOM 693 C C . TRP A 1 87 ? -5.812 1.621 13.554 1.00 97.62 87 TRP A C 1
ATOM 695 O O . TRP A 1 87 ? -5.467 0.475 13.277 1.00 97.62 87 TRP A O 1
ATOM 705 N N . ASN A 1 88 ? -5.787 2.112 14.796 1.00 96.31 88 ASN A N 1
ATOM 706 C CA . ASN A 1 88 ? -5.337 1.326 15.947 1.00 96.31 88 ASN A CA 1
ATOM 707 C C . ASN A 1 88 ? -6.258 0.128 16.195 1.00 96.31 88 ASN A C 1
ATOM 709 O O . ASN A 1 88 ? -5.778 -0.998 16.284 1.00 96.31 88 ASN A O 1
ATOM 713 N N . ILE A 1 89 ? -7.580 0.341 16.188 1.00 95.56 89 ILE A N 1
ATOM 714 C CA . ILE A 1 89 ? -8.556 -0.746 16.362 1.00 95.56 89 ILE A CA 1
ATOM 715 C C . ILE A 1 89 ? -8.353 -1.818 15.284 1.00 95.56 89 ILE A C 1
ATOM 717 O O . ILE A 1 89 ? -8.307 -3.005 15.600 1.00 95.56 89 ILE A O 1
ATOM 721 N N . ILE A 1 90 ? -8.179 -1.421 14.021 1.00 96.50 90 ILE A N 1
ATOM 722 C CA . ILE A 1 90 ? -7.889 -2.351 12.920 1.00 96.50 90 ILE A CA 1
ATOM 723 C C . ILE A 1 90 ? -6.581 -3.111 13.168 1.00 96.50 90 ILE A C 1
ATOM 725 O O . ILE A 1 90 ? -6.548 -4.331 13.012 1.00 96.50 90 ILE A O 1
ATOM 729 N N . ALA A 1 91 ? -5.513 -2.406 13.539 1.00 95.62 91 ALA A N 1
ATOM 730 C CA . ALA A 1 91 ? -4.184 -2.982 13.709 1.00 95.62 91 ALA A CA 1
ATOM 731 C C . ALA A 1 91 ? -4.106 -3.994 14.861 1.00 95.62 91 ALA A C 1
ATOM 733 O O . ALA A 1 91 ? -3.354 -4.965 14.757 1.00 95.62 91 ALA A O 1
ATOM 734 N N . GLU A 1 92 ? -4.882 -3.770 15.922 1.00 94.81 92 GLU A N 1
ATOM 735 C CA . GLU A 1 92 ? -4.960 -4.620 17.114 1.00 94.81 92 GLU A CA 1
ATOM 736 C C . GLU A 1 92 ? -5.870 -5.838 16.917 1.00 94.81 92 GLU A C 1
ATOM 738 O O . GLU A 1 92 ? -5.601 -6.904 17.466 1.00 94.81 92 GLU A O 1
ATOM 743 N N . ASN A 1 93 ? -6.946 -5.700 16.134 1.00 94.31 93 ASN A N 1
ATOM 744 C CA . ASN A 1 93 ? -8.007 -6.710 16.070 1.00 94.31 93 ASN A CA 1
ATOM 745 C C . ASN A 1 93 ? -7.992 -7.562 14.795 1.00 94.31 93 ASN A C 1
ATOM 747 O O . ASN A 1 93 ? -8.549 -8.660 14.789 1.00 94.31 93 ASN A O 1
ATOM 751 N N . ILE A 1 94 ? -7.380 -7.088 13.706 1.00 94.38 94 ILE A N 1
ATOM 752 C CA . ILE A 1 94 ? -7.403 -7.790 12.419 1.00 94.38 94 ILE A CA 1
ATOM 753 C C . ILE A 1 94 ? -6.025 -8.397 12.131 1.00 94.38 94 ILE A C 1
ATOM 755 O O . ILE A 1 94 ? -5.064 -7.667 11.872 1.00 94.38 94 ILE A O 1
ATOM 759 N N . PRO A 1 95 ? -5.905 -9.741 12.083 1.00 92.75 95 PRO A N 1
ATOM 760 C CA . PRO A 1 95 ? -4.647 -10.392 11.751 1.00 92.75 95 PRO A CA 1
ATOM 761 C C . PRO A 1 95 ? -4.127 -9.962 10.380 1.00 92.75 95 PRO A C 1
ATOM 763 O O . PRO A 1 95 ? -4.880 -9.859 9.408 1.00 92.75 95 PRO A O 1
ATOM 766 N N . ILE A 1 96 ? -2.808 -9.821 10.257 1.00 90.12 96 ILE A N 1
ATOM 767 C CA . ILE A 1 96 ? -2.139 -9.372 9.027 1.00 90.12 96 ILE A CA 1
ATOM 768 C C . ILE A 1 96 ? -2.509 -10.188 7.776 1.00 90.12 96 ILE A C 1
ATOM 770 O O . ILE A 1 96 ? -2.542 -9.669 6.657 1.00 90.12 96 ILE A O 1
ATOM 774 N N . ALA A 1 97 ? -2.794 -11.484 7.934 1.00 90.25 97 ALA A N 1
ATOM 775 C CA . ALA A 1 97 ? -3.231 -12.349 6.840 1.00 90.25 97 ALA A CA 1
ATOM 776 C C . ALA A 1 97 ? -4.549 -11.878 6.210 1.00 90.25 97 ALA A C 1
ATOM 778 O O . ALA A 1 97 ? -4.705 -11.979 4.993 1.00 90.25 97 ALA A O 1
ATOM 779 N N . ASN A 1 98 ? -5.422 -11.287 7.021 1.00 93.50 98 ASN A N 1
ATOM 780 C CA . ASN A 1 98 ? -6.748 -10.836 6.636 1.00 93.50 98 ASN A CA 1
ATOM 781 C C . ASN A 1 98 ? -6.801 -9.328 6.361 1.00 93.50 98 ASN A C 1
ATOM 783 O O . ASN A 1 98 ? -7.510 -8.891 5.460 1.00 93.50 98 ASN A O 1
ATOM 787 N N . LEU A 1 99 ? -5.975 -8.528 7.039 1.00 94.00 99 LEU A N 1
ATOM 788 C CA . LEU A 1 99 ? -5.900 -7.089 6.782 1.00 94.00 99 LEU A CA 1
ATOM 789 C C . LEU A 1 99 ? -5.375 -6.775 5.371 1.00 94.00 99 LEU A C 1
ATOM 791 O O . LEU A 1 99 ? -5.863 -5.876 4.690 1.00 94.00 99 LEU A O 1
ATOM 795 N N . ARG A 1 100 ? -4.395 -7.544 4.884 1.00 91.75 100 ARG A N 1
ATOM 796 C CA . ARG A 1 100 ? -3.821 -7.361 3.539 1.00 91.75 100 ARG A CA 1
ATOM 797 C C . ARG A 1 100 ? -4.858 -7.406 2.405 1.00 91.75 100 ARG A C 1
ATOM 799 O O . ARG A 1 1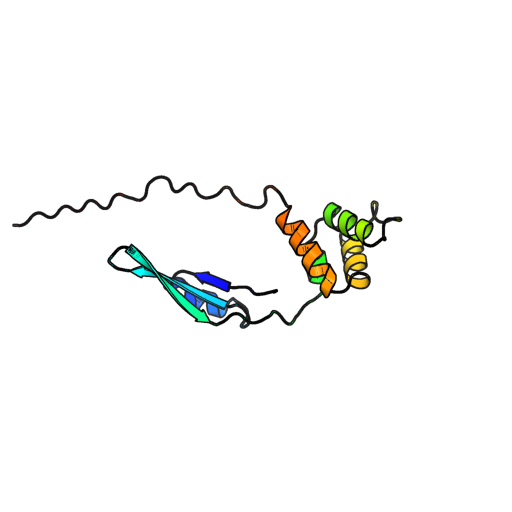00 ? -4.837 -6.505 1.560 1.00 91.75 100 ARG A O 1
ATOM 806 N N . PRO A 1 101 ? -5.726 -8.433 2.298 1.00 93.00 101 PRO A N 1
ATOM 807 C CA . PRO A 1 101 ? -6.762 -8.452 1.269 1.00 93.00 101 PRO A CA 1
ATOM 808 C C . PRO A 1 101 ? -7.819 -7.355 1.456 1.00 93.00 101 PRO A C 1
ATOM 810 O O . PRO A 1 101 ? -8.269 -6.817 0.443 1.00 93.00 101 PRO A O 1
ATOM 813 N N . GLU A 1 102 ? -8.158 -6.969 2.689 1.00 95.19 102 GLU A N 1
ATOM 814 C CA . GLU A 1 102 ? -9.075 -5.849 2.966 1.00 95.19 102 GLU A CA 1
ATOM 815 C C . GLU A 1 102 ? -8.531 -4.532 2.397 1.00 95.19 102 GLU A C 1
ATOM 817 O O . GLU A 1 102 ? -9.173 -3.897 1.556 1.00 95.19 102 GLU A O 1
ATOM 822 N N . VAL A 1 103 ? -7.287 -4.183 2.744 1.00 94.38 103 VAL A N 1
ATOM 823 C CA . VAL A 1 103 ? -6.614 -2.976 2.239 1.00 94.38 103 VAL A CA 1
ATOM 824 C C . VAL A 1 103 ? -6.502 -2.999 0.720 1.00 94.38 103 VAL A C 1
ATOM 826 O O . VAL A 1 103 ? -6.835 -2.023 0.049 1.00 94.38 103 VAL A O 1
ATOM 829 N N . ARG A 1 104 ? -6.092 -4.130 0.135 1.00 92.50 104 ARG A N 1
ATOM 830 C CA . ARG A 1 104 ? -5.996 -4.266 -1.326 1.00 92.50 104 ARG A CA 1
ATOM 831 C C . ARG A 1 104 ? -7.345 -4.042 -2.007 1.00 92.50 104 ARG A C 1
ATOM 833 O O . ARG A 1 104 ? -7.389 -3.452 -3.085 1.00 92.50 104 ARG A O 1
ATOM 840 N N . THR A 1 105 ? -8.423 -4.533 -1.407 1.00 93.31 105 THR A N 1
ATOM 841 C CA . THR A 1 105 ? -9.779 -4.379 -1.937 1.00 93.31 105 THR A CA 1
ATOM 842 C C . THR A 1 105 ? -10.223 -2.924 -1.871 1.00 93.31 105 THR A C 1
ATOM 844 O O . THR A 1 105 ? -10.693 -2.403 -2.881 1.00 93.31 105 THR A O 1
ATOM 847 N N . ALA A 1 106 ? -10.002 -2.250 -0.741 1.00 93.75 106 ALA A N 1
ATOM 848 C CA . ALA A 1 106 ? -10.303 -0.830 -0.574 1.00 93.75 106 ALA A CA 1
ATOM 849 C C . ALA A 1 106 ? -9.557 0.031 -1.609 1.00 93.75 106 ALA A C 1
ATOM 851 O O . ALA A 1 106 ? -10.183 0.722 -2.411 1.00 93.75 106 ALA A O 1
ATOM 852 N N . LEU A 1 107 ? -8.230 -0.123 -1.711 1.00 92.06 107 LEU A N 1
ATOM 853 C CA . LEU A 1 107 ? -7.401 0.632 -2.661 1.00 92.06 107 LEU A CA 1
ATOM 854 C C . LEU A 1 107 ? -7.818 0.426 -4.125 1.00 92.06 107 LEU A C 1
ATOM 856 O O . LEU A 1 107 ? -7.768 1.362 -4.920 1.00 92.06 107 LEU A O 1
ATOM 860 N N . LYS A 1 108 ? -8.239 -0.787 -4.500 1.00 90.38 108 LYS A N 1
ATOM 861 C CA . LYS A 1 108 ? -8.722 -1.078 -5.860 1.00 90.38 108 LYS A CA 1
ATOM 862 C C . LYS A 1 108 ? -10.079 -0.449 -6.161 1.00 90.38 108 LYS A C 1
ATOM 864 O O . LYS A 1 108 ? -10.318 -0.104 -7.315 1.00 90.38 108 LYS A O 1
ATOM 869 N N . LYS A 1 109 ? -10.954 -0.340 -5.158 1.00 90.81 109 LYS A N 1
ATOM 870 C CA . LYS A 1 109 ? -12.293 0.251 -5.286 1.00 90.81 109 LYS A CA 1
ATOM 871 C C . LYS A 1 109 ? -12.270 1.775 -5.319 1.00 90.81 109 LYS A C 1
ATOM 873 O O . LYS A 1 109 ? -13.241 2.366 -5.783 1.00 90.81 109 LYS A O 1
ATOM 878 N N . ARG A 1 110 ? -11.184 2.412 -4.861 1.00 90.75 110 ARG A N 1
ATOM 879 C CA . ARG A 1 110 ? -11.044 3.869 -4.939 1.00 90.75 110 ARG A CA 1
ATOM 880 C C . ARG A 1 110 ? -11.265 4.347 -6.368 1.00 90.75 110 ARG A C 1
ATOM 882 O O . ARG A 1 110 ? -10.650 3.853 -7.315 1.00 90.75 110 ARG A O 1
ATOM 889 N N . VAL A 1 111 ? -12.117 5.350 -6.503 1.00 85.94 111 VAL A N 1
ATOM 890 C CA . VAL A 1 111 ? -12.382 6.043 -7.762 1.00 85.94 111 VAL A CA 1
ATOM 891 C C . VAL A 1 111 ? -11.551 7.328 -7.784 1.00 85.94 111 VAL A C 1
ATOM 893 O O . VAL A 1 111 ? -11.217 7.873 -6.736 1.00 85.94 111 VAL A O 1
ATOM 896 N N . GLY A 1 112 ? -11.150 7.793 -8.968 1.00 75.81 112 GLY A N 1
ATOM 897 C CA . GLY A 1 112 ? -10.475 9.088 -9.130 1.00 75.81 112 GLY A CA 1
ATOM 898 C C . GLY A 1 112 ? -8.998 9.150 -8.713 1.00 75.81 112 GLY A C 1
ATOM 899 O O . GLY A 1 112 ? -8.372 10.183 -8.916 1.00 75.81 112 GLY A O 1
ATOM 900 N N . TRP A 1 113 ? -8.402 8.071 -8.188 1.00 72.19 113 TRP A N 1
ATOM 901 C CA . TRP A 1 113 ? -6.970 8.063 -7.833 1.00 72.19 113 TRP A CA 1
ATOM 902 C C . TRP A 1 113 ? -6.037 7.816 -9.029 1.00 72.19 113 TRP A C 1
ATOM 904 O O . TRP A 1 113 ? -4.857 8.157 -8.977 1.00 72.19 113 TRP A O 1
ATOM 914 N N . LYS A 1 114 ? -6.549 7.221 -10.116 1.00 64.69 114 LYS A N 1
ATOM 915 C CA . LYS A 1 114 ? -5.815 7.129 -11.381 1.00 64.69 114 LYS A CA 1
ATOM 916 C C . LYS A 1 114 ? -5.979 8.447 -12.128 1.00 64.69 114 LYS A C 1
ATOM 918 O O . LYS A 1 114 ? -7.083 8.771 -12.562 1.00 64.69 114 LYS A O 1
ATOM 923 N N . VAL A 1 115 ? -4.876 9.168 -12.317 1.00 63.59 115 VAL A N 1
ATOM 924 C CA . VAL A 1 115 ? -4.793 10.229 -13.329 1.00 63.59 115 VAL A CA 1
ATOM 925 C C . VAL A 1 115 ? -5.243 9.620 -14.659 1.00 63.59 115 VAL A C 1
ATOM 927 O O . VAL A 1 115 ? -4.863 8.482 -14.959 1.00 63.59 115 VAL A O 1
ATOM 930 N N . LYS A 1 116 ? -6.103 10.327 -15.411 1.00 58.59 116 LYS A N 1
ATOM 931 C CA . LYS A 1 116 ? -6.591 9.869 -16.722 1.00 58.59 116 LYS A CA 1
ATOM 932 C C . LYS A 1 116 ? -5.414 9.311 -17.523 1.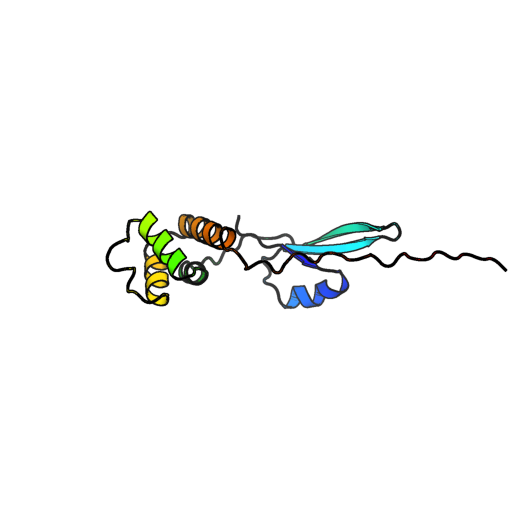00 58.59 116 LYS A C 1
ATOM 934 O O . LYS A 1 116 ? -4.353 9.931 -17.564 1.00 58.59 116 LYS A O 1
ATOM 939 N N . ALA A 1 117 ? -5.601 8.123 -18.098 1.00 55.81 117 ALA A N 1
ATOM 940 C CA . ALA A 1 117 ? -4.592 7.502 -18.940 1.00 55.81 117 ALA A CA 1
ATOM 941 C C . ALA A 1 117 ? -4.120 8.530 -19.974 1.00 55.81 117 ALA A C 1
ATOM 943 O O . ALA A 1 117 ? -4.953 9.176 -20.610 1.00 55.81 117 ALA A O 1
ATOM 944 N N . TRP A 1 118 ? -2.801 8.693 -20.093 1.00 46.53 118 TRP A N 1
ATOM 945 C CA . TRP A 1 118 ? -2.201 9.476 -21.162 1.00 46.53 118 TRP A CA 1
ATOM 946 C C . TRP A 1 118 ? -2.773 8.972 -22.487 1.00 46.53 118 TRP A C 1
ATOM 948 O O . TRP A 1 118 ? -2.490 7.848 -22.904 1.00 46.53 118 TRP A O 1
ATOM 958 N N . GLN A 1 119 ? -3.614 9.784 -23.121 1.00 43.16 119 GLN A N 1
ATOM 959 C CA . GLN A 1 119 ? -3.939 9.605 -24.523 1.00 43.16 119 GLN A CA 1
ATOM 960 C C . GLN A 1 119 ? -2.664 9.983 -25.268 1.00 43.16 119 GLN A C 1
ATOM 962 O O . GLN A 1 119 ? -2.252 11.140 -25.252 1.00 43.16 119 GLN A O 1
ATOM 967 N N . ALA A 1 120 ? -1.974 8.987 -25.821 1.00 44.12 120 ALA A N 1
ATOM 968 C CA . ALA A 1 120 ? -0.859 9.235 -26.716 1.00 44.12 120 ALA A CA 1
ATOM 969 C C . ALA A 1 120 ? -1.428 9.858 -27.993 1.00 44.12 120 ALA A C 1
ATOM 971 O O . ALA A 1 120 ? -1.805 9.153 -28.927 1.00 44.12 120 ALA A O 1
ATOM 972 N N . GLU A 1 121 ? -1.547 11.179 -28.011 1.00 44.06 121 GLU A N 1
ATOM 973 C CA . GLU A 1 121 ? -1.755 11.908 -29.246 1.00 44.06 121 GLU A CA 1
ATOM 974 C C . GLU A 1 121 ? -0.442 11.843 -30.034 1.00 44.06 121 GLU A C 1
ATOM 976 O O . GLU A 1 121 ? 0.578 12.388 -29.623 1.00 44.06 121 GLU A O 1
ATOM 981 N N . SER A 1 122 ? -0.494 11.091 -31.134 1.00 45.09 122 SER A N 1
ATOM 982 C CA . SER A 1 122 ? 0.431 11.118 -32.269 1.00 45.09 122 SER A CA 1
ATOM 983 C C . SER A 1 122 ? 1.919 10.923 -31.943 1.00 45.09 122 SER A C 1
ATOM 985 O O . SER A 1 122 ? 2.660 11.868 -31.680 1.00 45.09 122 SER A O 1
ATOM 987 N N . ALA A 1 123 ? 2.401 9.683 -32.076 1.00 39.44 123 ALA A N 1
ATOM 988 C CA . ALA A 1 123 ? 3.831 9.434 -32.248 1.00 39.44 123 ALA A CA 1
ATOM 989 C C . ALA A 1 123 ? 4.373 10.313 -33.399 1.00 39.44 123 ALA A C 1
ATOM 991 O O . ALA A 1 123 ? 3.732 10.366 -34.452 1.00 39.44 123 ALA A O 1
ATOM 992 N N . PRO A 1 124 ? 5.527 10.992 -33.254 1.00 41.78 124 PRO A N 1
ATOM 993 C CA . PRO A 1 124 ? 6.114 11.714 -34.369 1.00 41.78 124 PRO A CA 1
ATOM 994 C C . PRO A 1 124 ? 6.461 10.711 -35.472 1.00 41.78 124 PRO A C 1
ATOM 996 O O . PRO A 1 124 ? 7.296 9.822 -35.293 1.00 41.78 124 PRO A O 1
ATOM 999 N N . THR A 1 125 ? 5.788 10.848 -36.613 1.00 41.53 125 THR A N 1
ATOM 1000 C CA . THR A 1 125 ? 6.100 10.141 -37.851 1.00 41.53 125 THR A CA 1
ATOM 1001 C C . THR A 1 125 ? 7.550 10.435 -38.204 1.00 41.53 125 THR A C 1
ATOM 1003 O O . THR A 1 125 ? 7.889 11.548 -38.607 1.00 41.53 125 THR A O 1
ATOM 1006 N N . ASN A 1 126 ? 8.420 9.442 -38.034 1.00 40.72 126 ASN A N 1
ATOM 1007 C CA . ASN A 1 126 ? 9.801 9.536 -38.470 1.00 40.72 126 ASN A CA 1
ATOM 1008 C C . ASN A 1 126 ? 9.790 9.612 -40.005 1.00 40.72 126 ASN A C 1
ATOM 1010 O O . ASN A 1 126 ? 9.579 8.602 -40.678 1.00 40.72 126 ASN A O 1
ATOM 1014 N N . LYS A 1 127 ? 9.935 10.818 -40.569 1.00 38.03 127 LYS A N 1
ATOM 1015 C CA . LYS A 1 127 ? 10.140 10.989 -42.009 1.00 38.03 127 LYS A CA 1
ATOM 1016 C C . LYS A 1 127 ? 11.510 10.412 -42.344 1.00 38.03 127 LYS A C 1
ATOM 1018 O O . LYS A 1 127 ? 12.529 11.080 -42.210 1.00 38.03 127 LYS A O 1
ATOM 1023 N N . ALA A 1 128 ? 11.513 9.173 -42.821 1.00 45.47 128 ALA A N 1
ATOM 1024 C CA . ALA A 1 128 ? 12.558 8.722 -43.715 1.00 45.47 128 ALA A CA 1
ATOM 1025 C C . ALA A 1 128 ? 12.525 9.632 -44.949 1.00 45.47 128 ALA A C 1
ATOM 1027 O O . ALA A 1 128 ? 11.543 9.646 -45.689 1.00 45.47 128 ALA A O 1
ATOM 1028 N N . VAL A 1 129 ? 13.592 10.395 -45.163 1.00 37.97 129 VAL A N 1
ATOM 1029 C CA . VAL A 1 129 ? 13.937 10.882 -46.497 1.00 37.97 129 VAL A CA 1
ATOM 1030 C C . VAL A 1 129 ? 15.393 10.524 -46.724 1.00 37.97 129 VAL A C 1
ATOM 1032 O O . VAL A 1 129 ? 16.314 11.246 -46.359 1.00 37.97 129 VAL A O 1
ATOM 1035 N N . SER A 1 130 ? 15.573 9.352 -47.317 1.00 41.38 130 SER A N 1
ATOM 1036 C CA . SER A 1 130 ? 16.696 9.082 -48.190 1.00 41.38 130 SER A CA 1
ATOM 1037 C C . SER A 1 130 ? 16.601 10.000 -49.412 1.00 41.38 130 SER A C 1
ATOM 1039 O O . SER A 1 130 ? 15.564 10.064 -50.072 1.00 41.38 130 SER A O 1
ATOM 1041 N N . ARG A 1 131 ? 17.703 10.660 -49.766 1.00 33.91 131 ARG A N 1
ATOM 1042 C CA . ARG A 1 131 ? 18.083 10.850 -51.168 1.00 33.91 131 ARG A CA 1
ATOM 1043 C C . ARG A 1 131 ? 19.600 10.896 -51.273 1.00 33.91 131 ARG A C 1
ATOM 1045 O O . ARG A 1 131 ? 20.257 11.673 -50.594 1.00 33.91 131 ARG A O 1
ATOM 1052 N N . LEU A 1 132 ? 20.086 9.990 -52.111 1.00 37.78 132 LEU A N 1
ATOM 1053 C CA . LEU A 1 132 ? 21.408 9.969 -52.711 1.00 37.78 132 LEU A CA 1
ATOM 1054 C C . LEU A 1 132 ? 21.675 11.289 -53.441 1.00 37.78 132 LEU A C 1
ATOM 1056 O O . LEU A 1 132 ? 20.802 11.728 -54.190 1.00 37.78 132 LEU A O 1
ATOM 1060 N N . THR A 1 133 ? 22.867 11.845 -53.235 1.00 48.84 133 THR A N 1
ATOM 1061 C CA . THR A 1 133 ? 23.895 12.174 -54.247 1.00 48.84 133 THR A CA 1
ATOM 1062 C C . THR A 1 133 ? 25.148 12.602 -53.508 1.00 48.84 133 THR A C 1
ATOM 1064 O O . THR A 1 133 ? 24.998 13.441 -52.592 1.00 48.84 133 THR A O 1
#

pLDDT: mean 84.87, std 17.71, range [33.91, 97.62]

Sequence (133 aa):
MDKVTLVVAEKHLEGALKLIPGWWGVKTVSVGPKGAILIKHMRGEKLNRNHDTLMLAQLLWKDECIDVLERWGYSKGIKSKPRFELWNIIAENIPIANLRPEVRTALKKRVGWKVKAWQAESAPTNKAVSRLT

Organism: Escherichia albertii (strain TW07627) (NCBI:txid502347)

Radius of gyration: 22.45 Å; chains: 1; bounding box: 44×24×73 Å